Protein AF-A0A6A6GJK1-F1 (afdb_monomer)

Foldseek 3Di:
DEFEQADPVRPTDDDQLVLLVLQDPVSVVVCVPPDNYYYDYFPHRDDPLLVVLSSVCSPPVDNVSSLVSQDDCDPDPVSLFSSLLSLLSNLSVCVSSVRVVSVVVSLVVNVVSHPCNVVSPDHCWGWDDPPVDIDIDHPVLVVVQDPVCPVVSVVVVVVVVD

Structure (mmCIF, N/CA/C/O backbone):
data_AF-A0A6A6GJK1-F1
#
_entry.id   AF-A0A6A6GJK1-F1
#
loop_
_atom_site.group_PDB
_atom_site.id
_atom_site.type_symbol
_atom_site.label_atom_id
_atom_site.label_alt_id
_atom_site.label_comp_id
_atom_site.label_asym_id
_atom_site.label_entity_id
_atom_site.label_seq_id
_atom_site.pdbx_PDB_ins_code
_atom_site.Cartn_x
_atom_site.Cartn_y
_atom_site.Cartn_z
_atom_site.occupancy
_atom_site.B_iso_or_equiv
_atom_site.auth_seq_id
_atom_site.auth_comp_id
_atom_site.auth_asym_id
_atom_site.auth_atom_id
_atom_site.pdbx_PDB_model_num
ATOM 1 N N . MET A 1 1 ? -6.576 -7.351 18.823 1.00 64.69 1 MET A N 1
ATOM 2 C CA . MET A 1 1 ? -5.876 -7.469 17.524 1.00 64.69 1 MET A CA 1
ATOM 3 C C . MET A 1 1 ? -6.914 -7.505 16.419 1.00 64.69 1 MET A C 1
ATOM 5 O O . MET A 1 1 ? -8.034 -7.916 16.694 1.00 64.69 1 MET A O 1
ATOM 9 N N . VAL A 1 2 ? -6.569 -7.061 15.214 1.00 71.19 2 VAL A N 1
ATOM 10 C CA . VAL A 1 2 ? -7.463 -7.113 14.052 1.00 71.19 2 VAL A CA 1
ATOM 11 C C . VAL A 1 2 ? -6.889 -8.115 13.061 1.00 71.19 2 VAL A C 1
ATOM 13 O O . VAL A 1 2 ? -5.694 -8.082 12.766 1.00 71.19 2 VAL A O 1
ATOM 16 N N . LEU A 1 3 ? -7.723 -9.032 12.583 1.00 70.38 3 LEU A N 1
ATOM 17 C CA . LEU A 1 3 ? -7.354 -9.920 11.489 1.00 70.38 3 LEU A CA 1
ATOM 18 C C . LEU A 1 3 ? -7.644 -9.193 10.176 1.00 70.38 3 LEU A C 1
ATOM 20 O O . LEU A 1 3 ? -8.810 -8.941 9.874 1.00 70.38 3 LEU A O 1
ATOM 24 N N . LEU A 1 4 ? -6.607 -8.845 9.417 1.00 67.75 4 LEU A N 1
ATOM 25 C CA . LEU A 1 4 ? -6.774 -8.394 8.040 1.00 67.75 4 LEU A CA 1
ATOM 26 C C . LEU A 1 4 ? -6.934 -9.626 7.153 1.00 67.75 4 LEU A C 1
ATOM 28 O O . LEU A 1 4 ? -6.014 -10.440 7.038 1.00 67.75 4 LEU A O 1
ATOM 32 N N . LEU A 1 5 ? -8.101 -9.771 6.530 1.00 62.34 5 LEU A N 1
ATOM 33 C CA . LEU A 1 5 ? -8.280 -10.748 5.461 1.00 62.34 5 LEU A CA 1
ATOM 34 C C . LEU A 1 5 ? -7.888 -10.091 4.141 1.00 62.34 5 LEU A C 1
ATOM 36 O O . LEU A 1 5 ? -8.639 -9.293 3.585 1.00 62.34 5 LEU A O 1
ATOM 40 N N . CYS A 1 6 ? -6.693 -10.428 3.665 1.00 57.41 6 CYS A N 1
ATOM 41 C CA . CYS A 1 6 ? -6.202 -10.053 2.346 1.00 57.41 6 CYS A CA 1
ATOM 42 C C . CYS A 1 6 ? -6.540 -11.176 1.348 1.00 57.41 6 CYS A C 1
ATOM 44 O O . CYS A 1 6 ? -6.413 -12.362 1.673 1.00 57.41 6 CYS A O 1
ATOM 46 N N . GLY A 1 7 ? -7.022 -10.822 0.153 1.00 48.06 7 GLY A N 1
ATOM 47 C CA . GLY A 1 7 ? -7.411 -11.787 -0.887 1.00 48.06 7 GLY A CA 1
ATOM 48 C C . GLY A 1 7 ? -6.264 -12.688 -1.379 1.00 48.06 7 GLY A C 1
ATOM 49 O O . GLY A 1 7 ? -5.099 -12.409 -1.126 1.00 48.06 7 GLY A O 1
ATOM 50 N N . HIS A 1 8 ? -6.623 -13.795 -2.047 1.00 41.41 8 HIS A N 1
ATOM 51 C CA . HIS A 1 8 ? -5.791 -14.926 -2.504 1.00 41.41 8 HIS A CA 1
ATOM 52 C C . HIS A 1 8 ? -4.255 -14.680 -2.633 1.00 41.41 8 HIS A C 1
ATOM 54 O O . HIS A 1 8 ? -3.843 -13.808 -3.390 1.00 41.41 8 HIS A O 1
ATOM 60 N N . PRO A 1 9 ? -3.400 -15.507 -1.992 1.00 47.97 9 PRO A N 1
ATOM 61 C CA . PRO A 1 9 ? -3.741 -16.773 -1.358 1.00 47.97 9 PRO A CA 1
ATOM 62 C C . PRO A 1 9 ? -4.157 -16.581 0.099 1.00 47.97 9 PRO A C 1
ATOM 64 O O . PRO A 1 9 ? -3.548 -17.181 0.968 1.00 47.97 9 PRO A O 1
ATOM 67 N N . HIS A 1 10 ? -5.176 -15.753 0.377 1.00 54.03 10 HIS A N 1
ATOM 68 C CA . HIS A 1 10 ? -5.955 -15.739 1.619 1.00 54.03 10 HIS A CA 1
ATOM 69 C C . HIS A 1 10 ? -5.070 -15.821 2.862 1.00 54.03 10 HIS A C 1
ATOM 71 O O . HIS A 1 10 ? -5.365 -16.542 3.817 1.00 54.03 10 HIS A O 1
ATOM 77 N N . GLN A 1 11 ? -3.940 -15.112 2.831 1.00 63.12 11 GLN A N 1
ATOM 78 C CA . GLN A 1 11 ? -3.056 -15.056 3.975 1.00 63.12 11 GLN A CA 1
ATOM 79 C C . GLN A 1 11 ? -3.632 -14.002 4.894 1.00 63.12 11 GLN A C 1
ATOM 81 O O . GLN A 1 11 ? -3.456 -12.804 4.689 1.00 63.12 11 GLN A O 1
ATOM 86 N N . ALA A 1 12 ? -4.372 -14.480 5.886 1.00 68.75 12 ALA A N 1
ATOM 87 C CA . ALA A 1 12 ? -4.849 -13.641 6.957 1.00 68.75 12 ALA A CA 1
ATOM 88 C C . ALA A 1 12 ? -3.629 -13.076 7.701 1.00 68.75 12 ALA A C 1
ATOM 90 O O . ALA A 1 12 ? -2.796 -13.833 8.204 1.00 68.75 12 ALA A O 1
ATOM 91 N N . GLN A 1 13 ? -3.507 -11.753 7.733 1.00 74.88 13 GLN A N 1
ATOM 92 C CA . GLN A 1 13 ? -2.422 -11.066 8.422 1.00 74.88 13 GLN A CA 1
ATOM 93 C C . GLN A 1 13 ? -2.957 -10.500 9.730 1.00 74.88 13 GLN A C 1
ATOM 95 O O . GLN A 1 13 ? -3.939 -9.755 9.761 1.00 74.88 13 GLN A O 1
ATOM 100 N N . TRP A 1 14 ? -2.316 -10.859 10.836 1.00 76.62 14 TRP A N 1
ATOM 101 C CA . TRP A 1 14 ? -2.646 -10.283 12.130 1.00 76.62 14 TRP A CA 1
ATOM 102 C C . TRP A 1 14 ? -1.979 -8.923 12.267 1.00 76.62 14 TRP A C 1
ATOM 104 O O . TRP A 1 14 ? -0.756 -8.828 12.310 1.00 76.62 14 TRP A O 1
ATOM 114 N N . VAL A 1 15 ? -2.789 -7.875 12.400 1.00 80.19 15 VAL A N 1
ATOM 115 C CA . VAL A 1 15 ? -2.302 -6.517 12.635 1.00 80.19 15 VAL A CA 1
ATOM 116 C C . VAL A 1 15 ? -2.814 -6.030 13.980 1.00 80.19 15 VAL A C 1
ATOM 118 O O . VAL A 1 15 ? -3.970 -6.229 14.373 1.00 80.19 15 VAL A O 1
ATOM 121 N N . HIS A 1 16 ? -1.936 -5.398 14.752 1.00 83.50 16 HIS A N 1
ATOM 122 C CA . HIS A 1 16 ? -2.372 -4.788 15.993 1.00 83.50 16 HIS A CA 1
ATOM 123 C C . HIS A 1 16 ? -3.320 -3.621 15.704 1.00 83.50 16 HIS A C 1
ATOM 125 O O . HIS A 1 16 ? -3.038 -2.756 14.881 1.00 83.50 16 HIS A O 1
ATOM 131 N N . ARG A 1 17 ? -4.440 -3.572 16.435 1.00 83.94 17 ARG A N 1
ATOM 132 C CA . ARG A 1 17 ? -5.494 -2.559 16.259 1.00 83.94 17 ARG A CA 1
ATOM 133 C C . ARG A 1 17 ? -4.943 -1.133 16.306 1.00 83.94 17 ARG A C 1
ATOM 135 O O . ARG A 1 17 ? -5.389 -0.292 15.538 1.00 83.94 17 ARG A O 1
ATOM 142 N N . HIS A 1 18 ? -3.974 -0.874 17.186 1.00 86.31 18 HIS A N 1
ATOM 143 C CA . HIS A 1 18 ? -3.383 0.455 17.340 1.00 86.31 18 HIS A CA 1
ATOM 144 C C . HIS A 1 18 ? -2.652 0.935 16.083 1.00 86.31 18 HIS A C 1
ATOM 146 O O . HIS A 1 18 ? -2.608 2.136 15.866 1.00 86.31 18 HIS A O 1
ATOM 152 N N . VAL A 1 19 ? -2.125 0.034 15.246 1.00 86.31 19 VAL A N 1
ATOM 153 C CA . VAL A 1 19 ? -1.476 0.400 13.975 1.00 86.31 19 VAL A CA 1
ATOM 154 C C . VAL A 1 19 ? -2.509 1.003 13.022 1.00 86.31 19 VAL A C 1
ATOM 156 O O . VAL A 1 19 ? -2.305 2.086 12.492 1.00 86.31 19 VAL A O 1
ATOM 159 N N . LEU A 1 20 ?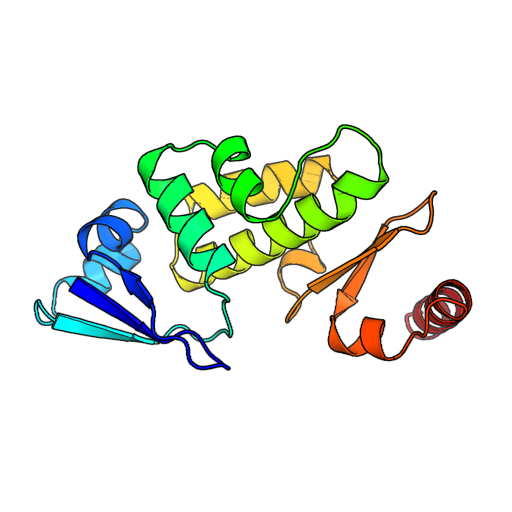 -3.660 0.340 12.874 1.00 85.19 20 LEU A N 1
ATOM 160 C CA . LEU A 1 20 ? -4.757 0.796 12.013 1.00 85.19 20 LEU A CA 1
ATOM 161 C C . LEU A 1 20 ? -5.360 2.118 12.508 1.00 85.19 20 LEU A C 1
ATOM 163 O O . LEU A 1 20 ? -5.602 3.022 11.716 1.00 85.19 20 LEU A O 1
ATOM 167 N N . VAL A 1 21 ? -5.553 2.244 13.824 1.00 87.88 21 VAL A N 1
ATOM 168 C CA . VAL A 1 21 ? -6.050 3.476 14.459 1.00 87.88 21 VAL A CA 1
ATOM 169 C C . VAL A 1 21 ? -5.068 4.634 14.270 1.00 87.88 21 VAL A C 1
ATOM 171 O O . VAL A 1 21 ? -5.488 5.730 13.922 1.00 87.88 21 VAL A O 1
ATOM 174 N N . LYS A 1 22 ? -3.762 4.394 14.455 1.00 88.12 22 LYS A N 1
ATOM 175 C CA . LYS A 1 22 ? -2.723 5.418 14.264 1.00 88.12 22 LYS A CA 1
ATOM 176 C C . LYS A 1 22 ? -2.683 5.927 12.820 1.00 88.12 22 LYS A C 1
ATOM 178 O O . LYS A 1 22 ? -2.392 7.095 12.602 1.00 88.12 22 LYS A O 1
ATOM 183 N N . ALA A 1 23 ? -2.963 5.056 11.855 1.00 86.25 23 ALA A N 1
ATOM 184 C CA . ALA A 1 23 ? -2.839 5.364 10.437 1.00 86.25 23 ALA A CA 1
ATOM 185 C C . ALA A 1 23 ? -4.032 6.122 9.837 1.00 86.25 23 ALA A C 1
ATOM 187 O O . ALA A 1 23 ? -3.862 6.844 8.857 1.00 86.25 23 ALA A O 1
ATOM 188 N N . SER A 1 24 ? -5.246 5.918 10.361 1.00 86.88 24 SER A N 1
ATOM 189 C CA . SER A 1 24 ? -6.457 6.499 9.777 1.00 86.88 24 SER A CA 1
ATOM 190 C C . SER A 1 24 ? -7.550 6.747 10.813 1.00 86.88 24 SER A C 1
ATOM 192 O O . SER A 1 24 ? -8.051 5.827 11.463 1.00 86.88 24 SER A O 1
ATOM 194 N N . ALA A 1 25 ? -8.023 7.994 10.869 1.00 87.12 25 ALA A N 1
ATOM 195 C CA . ALA A 1 25 ? -9.195 8.377 11.655 1.00 87.12 25 ALA A CA 1
ATOM 196 C C . ALA A 1 25 ? -10.493 7.712 11.153 1.00 87.12 25 ALA A C 1
ATOM 198 O O . ALA A 1 25 ? -11.477 7.605 11.891 1.00 87.12 25 ALA A O 1
ATOM 199 N N . ALA A 1 26 ? -10.547 7.286 9.887 1.00 85.62 26 ALA A N 1
ATOM 200 C CA . ALA A 1 26 ? -11.670 6.506 9.373 1.00 85.62 26 ALA A CA 1
ATOM 201 C C . ALA A 1 26 ? -11.635 5.074 9.920 1.00 85.62 26 ALA A C 1
ATOM 203 O O . ALA A 1 26 ? -12.659 4.575 10.392 1.00 85.62 26 ALA A O 1
ATOM 204 N N . LEU A 1 27 ? -10.453 4.448 9.954 1.00 85.44 27 LEU A N 1
ATOM 205 C CA . LEU A 1 27 ? -10.273 3.151 10.604 1.00 85.44 27 LEU A CA 1
ATOM 206 C C . LEU A 1 27 ? -10.528 3.219 12.106 1.00 85.44 27 LEU A C 1
ATOM 208 O O . LEU A 1 27 ? -11.160 2.312 12.635 1.00 85.44 27 LEU A O 1
ATOM 212 N N . GLU A 1 28 ? -10.107 4.282 12.793 1.00 88.94 28 GLU A N 1
ATOM 213 C CA . GLU A 1 28 ? -10.422 4.472 14.211 1.00 88.94 28 GLU A CA 1
ATOM 214 C C . GLU A 1 28 ? -11.930 4.420 14.465 1.00 88.94 28 GLU A C 1
ATOM 216 O O . GLU A 1 28 ? -12.386 3.629 15.292 1.00 88.94 28 GLU A O 1
ATOM 221 N N . ARG A 1 29 ? -12.709 5.188 13.693 1.00 88.50 29 ARG A N 1
ATOM 222 C CA . ARG A 1 29 ? -14.176 5.196 13.776 1.00 88.50 29 ARG A CA 1
ATOM 223 C C . ARG A 1 29 ? -14.781 3.835 13.443 1.00 88.50 29 ARG A C 1
ATOM 225 O O . ARG A 1 29 ? -15.642 3.367 14.177 1.00 88.50 29 ARG A O 1
ATOM 232 N N . ARG A 1 30 ? -14.317 3.176 12.375 1.00 84.94 30 ARG A N 1
ATOM 233 C CA . ARG A 1 30 ? -14.794 1.836 11.980 1.00 84.94 30 ARG A CA 1
ATOM 234 C C . ARG A 1 30 ? -14.507 0.792 13.055 1.00 84.94 30 ARG A C 1
ATOM 236 O O . ARG A 1 30 ? -15.335 -0.073 13.310 1.00 84.94 30 ARG A O 1
ATOM 243 N N . LEU A 1 31 ? -13.337 0.876 13.682 1.00 86.00 31 LEU A N 1
ATOM 244 C CA . LEU A 1 31 ? -12.905 -0.068 14.701 1.00 86.00 31 LEU A CA 1
ATOM 245 C C . LEU A 1 31 ? -13.550 0.218 16.057 1.00 86.00 31 LEU A C 1
ATOM 247 O O . LEU A 1 31 ? -13.683 -0.727 16.830 1.00 86.00 31 LEU A O 1
ATOM 251 N N . ALA A 1 32 ? -13.937 1.462 16.365 1.00 86.88 32 ALA A N 1
ATOM 252 C CA . ALA A 1 32 ? -14.464 1.888 17.668 1.00 86.88 32 ALA A CA 1
ATOM 253 C C . ALA A 1 32 ? -15.537 0.935 18.218 1.00 86.88 32 ALA A C 1
ATOM 255 O O . ALA A 1 32 ? -15.413 0.484 19.356 1.00 86.88 32 ALA A O 1
ATOM 256 N N . ASP A 1 33 ? -16.480 0.527 17.368 1.00 84.75 33 ASP A N 1
ATOM 257 C CA . ASP A 1 33 ? -17.599 -0.350 17.734 1.00 84.75 33 ASP A CA 1
ATOM 258 C C . ASP A 1 33 ? -17.303 -1.851 17.547 1.00 84.75 33 ASP A C 1
ATOM 260 O O . ASP A 1 33 ? -18.126 -2.712 17.862 1.00 84.75 33 ASP A O 1
ATOM 264 N N . MET A 1 34 ? -16.118 -2.202 17.040 1.00 84.88 34 MET A N 1
ATOM 265 C CA . MET A 1 34 ? -15.711 -3.588 16.815 1.00 84.88 34 MET A CA 1
ATOM 266 C C . MET A 1 34 ? -15.112 -4.207 18.080 1.00 84.88 34 MET A C 1
ATOM 268 O O . MET A 1 34 ? -14.326 -3.584 18.804 1.00 84.88 34 MET A O 1
ATOM 272 N N . ALA A 1 35 ? -15.414 -5.489 18.300 1.00 83.69 35 ALA A N 1
ATOM 273 C CA . ALA A 1 35 ? -14.847 -6.268 19.394 1.00 83.69 35 ALA A CA 1
ATOM 274 C C . ALA A 1 35 ? -13.296 -6.276 19.362 1.00 83.69 35 ALA A C 1
ATOM 276 O O . ALA A 1 35 ? -12.692 -6.149 18.286 1.00 83.69 35 ALA A O 1
ATOM 277 N N . PRO A 1 36 ? -12.624 -6.474 20.518 1.00 74.06 36 PRO A N 1
ATOM 278 C CA . PRO A 1 36 ? -11.158 -6.477 20.617 1.00 74.06 36 PRO A CA 1
ATOM 279 C C . PRO A 1 36 ? -10.451 -7.471 19.687 1.00 74.06 36 PRO A C 1
ATOM 281 O O . PRO A 1 36 ? -9.292 -7.246 19.324 1.00 74.06 36 PRO A O 1
ATOM 284 N N . PHE A 1 37 ? -11.148 -8.544 19.306 1.00 78.75 37 PHE A N 1
ATOM 285 C CA . PHE A 1 37 ? -10.762 -9.502 18.277 1.00 78.75 37 PHE A CA 1
ATOM 286 C C . PHE A 1 37 ? -11.822 -9.467 17.190 1.00 78.75 37 PHE A C 1
ATOM 288 O O . PHE A 1 37 ? -12.935 -9.954 17.375 1.00 78.75 37 PHE A O 1
ATOM 295 N N . SER A 1 38 ? -11.487 -8.821 16.086 1.00 78.94 38 SER A N 1
ATOM 296 C CA . SER A 1 38 ? -12.409 -8.618 14.982 1.00 78.94 38 SER A CA 1
ATOM 297 C C . SER A 1 38 ? -11.675 -8.712 13.656 1.00 78.94 38 SER A C 1
ATOM 299 O O . SER A 1 38 ? -10.457 -8.528 13.577 1.00 78.94 38 SER A O 1
ATOM 301 N N . THR A 1 39 ? -12.434 -9.051 12.625 1.00 79.38 39 THR A N 1
ATOM 302 C CA . THR A 1 39 ? -11.930 -9.204 11.268 1.00 79.38 39 THR A CA 1
ATOM 303 C C . THR A 1 39 ? -12.248 -7.948 10.480 1.00 79.38 39 THR A C 1
ATOM 305 O O . THR A 1 39 ? -13.385 -7.478 10.500 1.00 79.38 39 THR A O 1
ATOM 308 N N . LEU A 1 40 ? -11.245 -7.413 9.791 1.00 77.81 40 LEU A N 1
ATOM 309 C CA . LEU A 1 40 ? -11.412 -6.350 8.815 1.00 77.81 40 LEU A CA 1
ATOM 310 C C . LEU A 1 40 ? -11.118 -6.938 7.435 1.00 77.81 40 LEU A C 1
ATOM 312 O O . LEU A 1 40 ? -9.994 -7.344 7.141 1.00 77.81 40 LEU A O 1
ATOM 316 N N . GLU A 1 41 ? -12.152 -7.008 6.606 1.00 74.44 41 GLU A N 1
ATOM 317 C CA . GLU A 1 41 ? -12.030 -7.435 5.215 1.00 74.44 41 GLU A CA 1
ATOM 318 C C . GLU A 1 41 ? -11.642 -6.235 4.353 1.00 74.44 41 GLU A C 1
ATOM 320 O O . GLU A 1 41 ? -12.333 -5.210 4.348 1.00 74.44 41 GLU A O 1
ATOM 325 N N . LEU A 1 42 ? -10.521 -6.360 3.642 1.00 71.81 42 LEU A N 1
ATOM 326 C CA . LEU A 1 42 ? -10.105 -5.400 2.624 1.00 71.81 42 LEU A CA 1
ATOM 327 C C . LEU A 1 42 ? -10.494 -5.944 1.249 1.00 71.81 42 LEU A C 1
ATOM 329 O O . LEU A 1 42 ? -10.530 -7.157 1.038 1.00 71.81 42 LEU A O 1
ATOM 333 N N . ARG A 1 43 ? -10.825 -5.053 0.310 1.00 59.28 43 ARG A N 1
ATOM 334 C CA . ARG A 1 43 ? -11.425 -5.452 -0.974 1.00 59.28 43 ARG A CA 1
ATOM 335 C C . ARG A 1 43 ? -10.406 -6.036 -1.956 1.00 59.28 43 ARG A C 1
ATOM 337 O O . ARG A 1 43 ? -10.812 -6.563 -2.989 1.00 59.28 43 ARG A O 1
ATOM 344 N N . CYS A 1 44 ? -9.112 -5.976 -1.641 1.00 58.12 44 CYS A N 1
ATOM 345 C CA . CYS A 1 44 ? -8.038 -6.341 -2.562 1.00 58.12 44 CYS A CA 1
ATOM 346 C C . CYS A 1 44 ? -7.199 -7.540 -2.094 1.00 58.12 44 CYS A C 1
ATOM 348 O O . CYS A 1 44 ? -7.055 -7.830 -0.901 1.00 58.12 44 CYS A O 1
ATOM 350 N N . ALA A 1 45 ? -6.583 -8.214 -3.067 1.00 62.91 45 ALA A N 1
ATOM 351 C CA . ALA A 1 45 ? -5.532 -9.197 -2.838 1.00 62.91 45 ALA A CA 1
ATOM 352 C C . ALA A 1 45 ? -4.208 -8.477 -2.544 1.00 62.91 45 ALA A C 1
ATOM 354 O O . ALA A 1 45 ? -3.441 -8.178 -3.452 1.00 62.91 45 ALA A O 1
ATOM 355 N N . TYR A 1 46 ? -3.970 -8.161 -1.273 1.00 68.56 46 TYR A N 1
ATOM 356 C CA . TYR A 1 46 ? -2.672 -7.675 -0.808 1.00 68.56 46 TYR A CA 1
ATOM 357 C C . TYR A 1 46 ? -1.793 -8.847 -0.392 1.00 68.56 46 TYR A C 1
ATOM 359 O O . TYR A 1 46 ? -2.257 -9.786 0.261 1.00 68.56 46 TYR A O 1
ATOM 367 N N . THR A 1 47 ? -0.513 -8.799 -0.735 1.00 67.12 47 THR A N 1
ATOM 368 C CA . THR A 1 47 ? 0.454 -9.761 -0.219 1.00 67.12 47 THR A CA 1
ATOM 369 C C . THR A 1 47 ? 0.924 -9.343 1.180 1.00 67.12 47 THR A C 1
ATOM 371 O O . THR A 1 47 ? 0.640 -8.255 1.687 1.00 67.12 47 THR A O 1
ATOM 374 N N . ARG A 1 48 ? 1.683 -10.226 1.840 1.00 70.81 48 ARG A N 1
ATOM 375 C CA . ARG A 1 48 ? 2.331 -9.912 3.124 1.00 70.81 48 ARG A CA 1
ATOM 376 C C . ARG A 1 48 ? 3.267 -8.697 3.041 1.00 70.81 48 ARG A C 1
ATOM 378 O O . ARG A 1 48 ? 3.525 -8.079 4.068 1.00 70.81 48 ARG A O 1
ATOM 385 N N . PHE A 1 49 ? 3.784 -8.386 1.849 1.00 76.19 49 PHE A N 1
ATOM 386 C CA . PHE A 1 49 ? 4.737 -7.299 1.647 1.00 76.19 49 PHE A CA 1
ATOM 387 C C . PHE A 1 49 ? 4.054 -5.934 1.748 1.00 76.19 49 PHE A C 1
ATOM 389 O O . PHE A 1 49 ? 4.555 -5.088 2.477 1.00 76.19 49 PHE A O 1
ATOM 396 N N . GLU A 1 50 ? 2.874 -5.739 1.149 1.00 81.69 50 GLU A N 1
ATOM 397 C CA . GLU A 1 50 ? 2.120 -4.483 1.275 1.00 81.69 50 GLU A CA 1
ATOM 398 C C . GLU A 1 50 ? 1.703 -4.215 2.722 1.00 81.69 50 GLU A C 1
ATOM 400 O O . GLU A 1 50 ? 1.837 -3.095 3.211 1.00 81.69 50 GLU A O 1
ATOM 405 N N . VAL A 1 51 ? 1.241 -5.252 3.431 1.00 81.75 51 VAL A N 1
ATOM 406 C CA . VAL A 1 51 ? 0.862 -5.128 4.847 1.00 81.75 51 VAL A CA 1
ATOM 407 C C . VAL A 1 51 ? 2.081 -4.786 5.705 1.00 81.75 51 VAL A C 1
ATOM 409 O O . VAL A 1 51 ? 1.999 -3.903 6.556 1.00 81.75 51 VAL A O 1
ATOM 412 N N . GLY A 1 52 ? 3.215 -5.457 5.479 1.00 83.44 52 GLY A N 1
ATOM 413 C CA . GLY A 1 52 ? 4.468 -5.177 6.181 1.00 83.44 52 GLY A CA 1
ATOM 414 C C . GLY A 1 52 ? 4.979 -3.761 5.924 1.00 83.44 52 GLY A C 1
ATOM 415 O O . GLY A 1 52 ? 5.300 -3.052 6.873 1.00 83.44 52 GLY A O 1
ATOM 416 N N . ALA A 1 53 ? 4.975 -3.325 4.666 1.00 86.31 53 ALA A N 1
ATOM 417 C CA . ALA A 1 53 ? 5.386 -1.986 4.268 1.00 86.31 53 ALA A CA 1
ATOM 418 C C . ALA A 1 53 ? 4.486 -0.905 4.885 1.00 86.31 53 ALA A C 1
ATOM 420 O O . ALA A 1 53 ? 4.974 0.074 5.438 1.00 86.31 53 ALA A O 1
ATOM 421 N N . PHE A 1 54 ? 3.169 -1.107 4.894 1.00 88.38 54 PHE A N 1
ATOM 422 C CA . PHE A 1 54 ? 2.266 -0.190 5.583 1.00 88.38 54 PHE A CA 1
ATOM 423 C C . PHE A 1 54 ? 2.535 -0.115 7.093 1.00 88.38 54 PHE A C 1
ATOM 425 O O . PHE A 1 54 ? 2.521 0.970 7.669 1.00 88.38 54 PHE A O 1
ATOM 432 N N . ILE A 1 55 ? 2.776 -1.253 7.752 1.00 88.12 55 ILE A N 1
ATOM 433 C CA . ILE A 1 55 ? 3.120 -1.269 9.181 1.00 88.12 55 ILE A CA 1
ATOM 434 C C . ILE A 1 55 ? 4.414 -0.485 9.422 1.00 88.12 55 ILE A C 1
ATOM 436 O O . ILE A 1 55 ? 4.460 0.312 10.359 1.00 88.12 55 ILE A O 1
ATOM 440 N N . GLU A 1 56 ? 5.424 -0.692 8.574 1.00 89.94 56 GLU A N 1
ATOM 441 C CA . GLU A 1 56 ? 6.693 0.036 8.622 1.00 89.94 56 GLU A CA 1
ATOM 442 C C . GLU A 1 56 ? 6.454 1.543 8.524 1.00 89.94 56 GLU A C 1
ATOM 444 O O . GLU A 1 56 ? 6.825 2.275 9.439 1.00 89.94 56 GLU A O 1
ATOM 449 N N . TRP A 1 57 ? 5.702 1.988 7.513 1.00 91.44 57 TRP A N 1
ATOM 450 C CA . TRP A 1 57 ? 5.316 3.389 7.352 1.00 91.44 57 TRP A CA 1
ATOM 451 C C . TRP A 1 57 ? 4.669 3.966 8.614 1.00 91.44 57 TRP A C 1
ATOM 453 O O . TRP A 1 57 ? 5.032 5.044 9.076 1.00 91.44 57 TRP A O 1
ATOM 463 N N . VAL A 1 58 ? 3.716 3.248 9.211 1.00 89.69 58 VAL A N 1
ATOM 464 C CA . VAL A 1 58 ? 3.005 3.723 10.406 1.00 89.69 58 VAL A CA 1
ATOM 465 C C . VAL A 1 58 ? 3.944 3.889 11.602 1.00 89.69 58 VAL A C 1
ATOM 467 O O . VAL A 1 58 ? 3.685 4.726 12.476 1.00 89.69 58 VAL A O 1
ATOM 470 N N . TYR A 1 59 ? 5.019 3.106 11.690 1.00 88.56 59 TYR A N 1
ATOM 471 C CA . TYR A 1 59 ? 5.994 3.232 12.768 1.00 88.56 59 TYR A CA 1
ATOM 472 C C . TYR A 1 59 ? 7.073 4.268 12.482 1.00 88.56 59 TYR A C 1
ATOM 474 O O . TYR A 1 59 ? 7.316 5.099 13.360 1.00 88.56 59 TYR A O 1
ATOM 482 N N . SER A 1 60 ? 7.685 4.236 11.301 1.00 90.06 60 SER A N 1
ATOM 483 C CA . SER A 1 60 ? 8.834 5.076 10.977 1.00 90.06 60 SER A CA 1
ATOM 484 C C . SER A 1 60 ? 8.476 6.417 10.345 1.00 90.06 60 SER A C 1
ATOM 486 O O . SER A 1 60 ? 9.211 7.388 10.517 1.00 90.06 60 SER A O 1
ATOM 488 N N . GLY A 1 61 ? 7.362 6.493 9.612 1.00 88.50 61 GLY A N 1
ATOM 489 C CA . GLY A 1 61 ? 7.0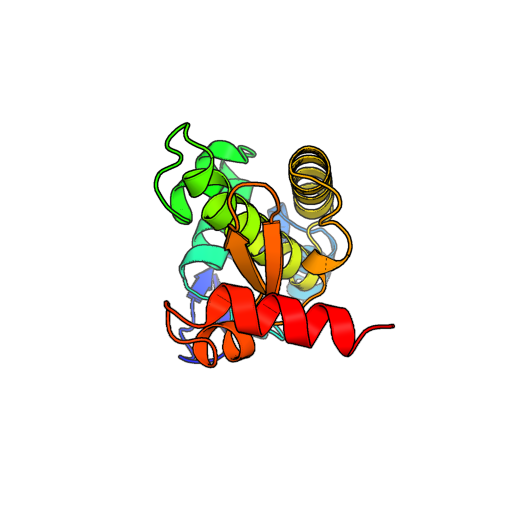36 7.625 8.740 1.00 88.50 61 GLY A CA 1
ATOM 490 C C . GLY A 1 61 ? 8.023 7.799 7.579 1.00 88.50 61 GLY A C 1
ATOM 491 O O . GLY A 1 61 ? 8.050 8.856 6.951 1.00 88.50 61 GLY A O 1
ATOM 492 N N . SER A 1 62 ? 8.865 6.794 7.309 1.00 88.38 62 SER A N 1
ATOM 493 C CA . SER A 1 62 ? 9.899 6.841 6.279 1.00 88.38 62 SER A CA 1
ATOM 494 C C . SER A 1 62 ? 9.472 6.032 5.063 1.00 88.38 62 SER A C 1
ATOM 496 O O . SER A 1 62 ? 9.274 4.814 5.136 1.00 88.38 62 SER A O 1
ATOM 498 N N . ILE A 1 63 ? 9.348 6.707 3.917 1.00 84.75 63 ILE A N 1
ATOM 499 C CA . ILE A 1 63 ? 8.996 6.035 2.666 1.00 84.75 63 ILE A CA 1
ATOM 500 C C . ILE A 1 63 ? 10.148 5.152 2.183 1.00 84.75 63 ILE A C 1
ATOM 502 O O . ILE A 1 63 ? 9.899 4.081 1.652 1.00 84.75 63 ILE A O 1
ATOM 506 N N . ASP A 1 64 ? 11.402 5.532 2.424 1.00 82.56 64 ASP A N 1
ATOM 507 C CA . ASP A 1 64 ? 12.550 4.734 1.988 1.00 82.56 64 ASP A CA 1
ATOM 508 C C . ASP A 1 64 ? 12.665 3.420 2.774 1.00 82.56 64 ASP A C 1
ATOM 510 O O . ASP A 1 64 ? 12.883 2.363 2.180 1.00 82.56 64 ASP A O 1
ATOM 514 N N . GLU A 1 65 ? 12.416 3.448 4.088 1.00 84.50 65 GLU A N 1
ATOM 515 C CA . GLU A 1 65 ? 12.353 2.226 4.906 1.00 84.50 65 GLU A CA 1
ATOM 516 C C . GLU A 1 65 ? 11.165 1.351 4.495 1.00 84.50 65 GLU A C 1
ATOM 518 O O . GLU A 1 65 ? 11.309 0.141 4.319 1.00 84.50 65 GLU A O 1
ATOM 523 N N . THR A 1 66 ? 10.016 1.975 4.233 1.00 84.75 66 THR A N 1
ATOM 524 C CA . THR A 1 66 ? 8.820 1.305 3.707 1.00 84.75 66 THR A CA 1
ATOM 525 C C . THR A 1 66 ? 9.104 0.606 2.373 1.00 84.75 66 THR A C 1
ATOM 527 O O . THR A 1 66 ? 8.710 -0.544 2.173 1.00 84.75 66 THR A O 1
ATOM 530 N N . MET A 1 67 ? 9.818 1.272 1.463 1.00 81.81 67 MET A N 1
ATOM 531 C CA . MET A 1 67 ? 10.129 0.747 0.133 1.00 81.81 67 MET A CA 1
ATOM 532 C C . MET A 1 67 ? 11.157 -0.386 0.154 1.00 81.81 67 MET A C 1
ATOM 534 O O . MET A 1 67 ? 11.121 -1.235 -0.735 1.00 81.81 67 MET A O 1
ATOM 538 N N . SER A 1 68 ? 12.002 -0.476 1.187 1.00 81.19 68 SER A N 1
ATOM 539 C CA . SER A 1 68 ? 12.942 -1.596 1.356 1.00 81.19 68 SER A CA 1
ATOM 540 C C . SER A 1 68 ? 12.250 -2.968 1.451 1.00 81.19 68 SER A C 1
ATOM 542 O O . SER A 1 68 ? 12.848 -3.994 1.123 1.00 81.19 68 SER A O 1
ATOM 544 N N . MET A 1 69 ? 10.963 -2.994 1.825 1.00 76.19 69 MET A N 1
ATOM 545 C CA . MET A 1 69 ? 10.133 -4.205 1.867 1.00 76.19 69 MET A CA 1
ATOM 546 C C . MET A 1 69 ? 9.791 -4.766 0.479 1.00 76.19 69 MET A C 1
ATOM 548 O O . MET A 1 69 ? 9.409 -5.934 0.378 1.00 76.19 69 MET A O 1
ATOM 552 N N . PHE A 1 70 ? 9.901 -3.954 -0.578 1.00 70.31 70 PHE A N 1
ATOM 553 C CA . PHE A 1 70 ? 9.552 -4.336 -1.949 1.00 70.31 70 PHE A CA 1
ATOM 554 C C . PHE A 1 70 ? 10.750 -4.807 -2.788 1.00 70.31 70 PHE A C 1
ATOM 556 O O . PHE A 1 70 ? 10.532 -5.360 -3.862 1.00 70.31 70 PHE A O 1
ATOM 563 N N . GLY A 1 71 ? 11.988 -4.657 -2.304 1.00 63.72 71 GLY A N 1
ATOM 564 C CA . GLY A 1 71 ? 13.205 -5.078 -3.009 1.00 63.72 71 GLY A CA 1
ATOM 565 C C . GLY A 1 71 ? 14.377 -4.106 -2.812 1.00 63.72 71 GLY A C 1
ATOM 566 O O . GLY A 1 71 ? 14.190 -3.027 -2.247 1.00 63.72 71 GLY A O 1
ATOM 567 N N . PRO A 1 72 ? 15.602 -4.476 -3.232 1.00 53.50 72 PRO A N 1
ATOM 568 C CA . PRO A 1 72 ? 16.772 -3.611 -3.115 1.00 53.50 72 PRO A CA 1
ATOM 569 C C . PRO A 1 72 ? 16.616 -2.345 -3.972 1.00 53.50 72 PRO A C 1
ATOM 571 O O . PRO A 1 72 ? 16.459 -2.405 -5.188 1.00 53.50 72 PRO A O 1
ATOM 574 N N . THR A 1 73 ? 16.711 -1.183 -3.329 1.00 52.31 73 THR A N 1
ATOM 575 C CA . THR A 1 73 ? 16.801 0.128 -3.979 1.00 52.31 73 THR A CA 1
ATOM 576 C C . THR A 1 73 ? 18.225 0.346 -4.499 1.00 52.31 73 THR A C 1
ATOM 578 O O . THR A 1 73 ? 18.990 1.094 -3.897 1.00 52.31 73 THR A O 1
ATOM 581 N N . GLU A 1 74 ? 18.644 -0.356 -5.554 1.00 46.16 74 GLU A N 1
ATOM 582 C CA . GLU A 1 74 ? 19.918 -0.037 -6.216 1.00 46.16 74 GLU A CA 1
ATOM 583 C C . GLU A 1 74 ? 19.721 1.058 -7.279 1.00 46.16 74 GLU A C 1
ATOM 585 O O . GLU A 1 74 ? 18.805 0.995 -8.099 1.00 46.16 74 GLU A O 1
ATOM 590 N N . ASP A 1 75 ? 20.612 2.055 -7.250 1.00 44.19 75 ASP A N 1
ATOM 591 C CA . ASP A 1 75 ? 20.600 3.355 -7.951 1.00 44.19 75 ASP A CA 1
ATOM 592 C C . ASP A 1 75 ? 20.654 3.325 -9.498 1.00 44.19 75 ASP A C 1
ATOM 594 O O . ASP A 1 75 ? 21.048 4.302 -10.133 1.00 44.19 75 ASP A O 1
ATOM 598 N N . ASN A 1 76 ? 20.259 2.239 -10.158 1.00 36.12 76 ASN A N 1
ATOM 599 C CA . ASN A 1 76 ? 20.225 2.175 -11.618 1.00 36.12 76 ASN A CA 1
ATOM 600 C C . ASN A 1 76 ? 18.798 1.992 -12.112 1.00 36.12 76 ASN A C 1
ATOM 602 O O . ASN A 1 76 ? 18.127 1.081 -11.669 1.00 36.12 76 ASN A O 1
ATOM 606 N N . ILE A 1 77 ? 18.397 2.835 -13.064 1.00 40.75 77 ILE A N 1
ATOM 607 C CA . ILE A 1 77 ? 17.187 2.898 -13.918 1.00 40.75 77 ILE A CA 1
ATOM 608 C C . ILE A 1 77 ? 16.257 1.653 -13.918 1.00 40.75 77 ILE A C 1
ATOM 610 O O . ILE A 1 77 ? 15.044 1.815 -13.818 1.00 40.75 77 ILE A O 1
ATOM 614 N N . VAL A 1 78 ? 16.788 0.427 -13.916 1.00 41.50 78 VAL A N 1
ATOM 615 C CA . VAL A 1 78 ? 16.037 -0.841 -13.775 1.00 41.50 78 VAL A CA 1
ATOM 616 C C . VAL A 1 78 ? 15.370 -1.012 -12.386 1.00 41.50 78 VAL A C 1
ATOM 618 O O . VAL A 1 78 ? 14.250 -1.516 -12.300 1.00 41.50 78 VAL A O 1
ATOM 621 N N . GLY A 1 79 ? 15.984 -0.514 -11.307 1.00 49.31 79 GLY A N 1
ATOM 622 C CA . GLY A 1 79 ? 15.455 -0.442 -9.936 1.00 49.31 79 GLY A CA 1
ATOM 623 C C . GLY A 1 79 ? 14.315 0.567 -9.738 1.00 49.31 79 GLY A C 1
ATOM 624 O O . GLY A 1 79 ? 13.657 0.566 -8.698 1.00 49.31 79 GLY A O 1
ATOM 625 N N . ASN A 1 80 ? 14.009 1.394 -10.746 1.00 62.00 80 ASN A N 1
ATOM 626 C CA . ASN A 1 80 ? 12.870 2.311 -10.692 1.00 62.00 80 ASN A CA 1
ATOM 627 C C . ASN A 1 80 ? 11.535 1.571 -10.914 1.00 62.00 80 ASN A C 1
ATOM 629 O O . ASN A 1 80 ? 10.511 1.955 -10.361 1.00 62.00 80 ASN A O 1
ATOM 633 N N . THR A 1 81 ? 11.528 0.455 -11.654 1.00 68.00 81 THR A N 1
ATOM 634 C CA . THR A 1 81 ? 10.284 -0.280 -11.951 1.00 68.00 81 THR A CA 1
ATOM 635 C C . THR A 1 81 ? 9.680 -0.976 -10.737 1.00 68.00 81 THR A C 1
ATOM 637 O O . THR A 1 81 ? 8.477 -0.858 -10.508 1.00 68.00 81 THR A O 1
ATOM 640 N N . GLU A 1 82 ? 10.496 -1.659 -9.932 1.00 70.81 82 GLU A N 1
ATOM 641 C CA . GLU A 1 82 ? 10.055 -2.310 -8.694 1.00 70.81 82 GLU A CA 1
ATOM 642 C C . GLU A 1 82 ? 9.634 -1.275 -7.649 1.00 70.81 82 GLU A C 1
ATOM 644 O O . GLU A 1 82 ? 8.597 -1.442 -7.004 1.00 70.81 82 GLU A O 1
ATOM 649 N N . ARG A 1 83 ? 10.371 -0.157 -7.551 1.00 75.81 83 ARG A N 1
ATOM 650 C CA . ARG A 1 83 ? 10.013 0.968 -6.679 1.00 75.81 83 ARG A CA 1
ATOM 651 C C . ARG A 1 83 ? 8.671 1.579 -7.086 1.00 75.81 83 ARG A C 1
ATOM 653 O O . ARG A 1 83 ? 7.802 1.744 -6.236 1.00 75.81 83 ARG A O 1
ATOM 660 N N . VAL A 1 84 ? 8.461 1.858 -8.372 1.00 77.31 84 VAL A N 1
ATOM 661 C CA . VAL A 1 84 ? 7.180 2.369 -8.884 1.00 77.31 84 VAL A CA 1
ATOM 662 C C . VAL A 1 84 ? 6.056 1.365 -8.637 1.00 77.31 84 VAL A C 1
ATOM 664 O O . VAL A 1 84 ? 5.012 1.763 -8.129 1.00 77.31 84 VAL A O 1
ATOM 667 N N . CYS A 1 85 ? 6.260 0.072 -8.917 1.00 77.44 85 CYS A N 1
ATOM 668 C CA . CYS A 1 85 ? 5.258 -0.954 -8.611 1.00 77.44 85 CYS A CA 1
ATOM 669 C C . CYS A 1 85 ? 4.901 -0.927 -7.121 1.00 77.44 85 CYS A C 1
ATOM 671 O O . CYS A 1 85 ? 3.729 -0.797 -6.776 1.00 77.44 85 CYS A O 1
ATOM 673 N N . GLY A 1 86 ? 5.895 -0.988 -6.231 1.00 80.00 86 GLY A N 1
ATOM 674 C CA . GLY A 1 86 ? 5.670 -0.966 -4.786 1.00 80.00 86 GLY A CA 1
ATOM 675 C C . GLY A 1 86 ? 4.933 0.293 -4.320 1.00 80.00 86 GLY A C 1
ATOM 676 O O . GLY A 1 86 ? 3.993 0.185 -3.536 1.00 80.00 86 GLY A O 1
ATOM 677 N N . LEU A 1 87 ? 5.257 1.466 -4.874 1.00 84.00 87 LEU A N 1
ATOM 678 C CA . LEU A 1 87 ? 4.516 2.707 -4.624 1.00 84.00 87 LEU A CA 1
ATOM 679 C C . LEU A 1 87 ? 3.052 2.598 -5.072 1.00 84.00 87 LEU A C 1
ATOM 681 O O . LEU A 1 87 ? 2.157 2.998 -4.337 1.00 84.00 87 LEU A O 1
ATOM 685 N N . MET A 1 88 ? 2.765 2.007 -6.230 1.00 82.75 88 MET A N 1
ATOM 686 C CA . MET A 1 88 ? 1.382 1.800 -6.676 1.00 82.75 88 MET A CA 1
ATOM 687 C C . MET A 1 88 ? 0.613 0.816 -5.782 1.00 82.75 88 MET A C 1
ATOM 689 O O . MET A 1 88 ? -0.542 1.068 -5.431 1.00 82.75 88 MET A O 1
ATOM 693 N N . HIS A 1 89 ? 1.254 -0.280 -5.368 1.00 82.00 89 HIS A N 1
ATOM 694 C CA . HIS A 1 89 ? 0.684 -1.229 -4.409 1.00 82.00 89 HIS A CA 1
ATOM 695 C C . HIS A 1 89 ? 0.389 -0.548 -3.060 1.00 82.00 89 HIS A C 1
ATOM 697 O O . HIS A 1 89 ? -0.694 -0.737 -2.496 1.00 82.00 89 HIS A O 1
ATOM 703 N N . LEU A 1 90 ? 1.303 0.300 -2.574 1.00 86.38 90 LEU A N 1
ATOM 704 C CA . LEU A 1 90 ? 1.120 1.103 -1.362 1.00 86.38 90 LEU A CA 1
ATOM 705 C C . LEU A 1 90 ? -0.003 2.127 -1.498 1.00 86.38 90 LEU A C 1
ATOM 707 O O . LEU A 1 90 ? -0.801 2.246 -0.574 1.00 86.38 90 LEU A O 1
ATOM 711 N N . HIS A 1 91 ? -0.101 2.838 -2.626 1.00 86.88 91 HIS A N 1
ATOM 712 C CA . HIS A 1 91 ? -1.182 3.799 -2.885 1.00 86.88 91 HIS A CA 1
ATOM 713 C C . HIS A 1 91 ? -2.546 3.130 -2.747 1.00 86.88 91 HIS A C 1
ATOM 715 O O . HIS A 1 91 ? -3.435 3.615 -2.041 1.00 86.88 91 HIS A O 1
ATOM 721 N N . ARG A 1 92 ? -2.684 1.957 -3.370 1.00 82.69 92 ARG A N 1
ATOM 722 C CA . ARG A 1 92 ? -3.909 1.172 -3.312 1.00 82.69 92 ARG A CA 1
ATOM 723 C C . ARG A 1 92 ? -4.199 0.679 -1.903 1.00 82.69 92 ARG A C 1
ATOM 725 O O . ARG A 1 92 ? -5.342 0.764 -1.462 1.00 82.69 92 ARG A O 1
ATOM 732 N N . PHE A 1 93 ? -3.199 0.145 -1.202 1.00 84.50 93 PHE A N 1
ATOM 733 C CA . PHE A 1 93 ? -3.373 -0.282 0.185 1.00 84.50 93 PHE A CA 1
ATOM 734 C C . PHE A 1 93 ? -3.834 0.889 1.053 1.00 84.50 93 PHE A C 1
ATOM 736 O O . PHE A 1 93 ? -4.858 0.788 1.723 1.00 84.50 93 PHE A O 1
ATOM 743 N N . ALA A 1 94 ? -3.126 2.017 0.974 1.00 87.62 94 ALA A N 1
ATOM 744 C CA . ALA A 1 94 ? -3.425 3.244 1.698 1.00 87.62 94 ALA A CA 1
ATOM 745 C C . ALA A 1 94 ? -4.835 3.766 1.400 1.00 87.62 94 ALA A C 1
ATOM 747 O O . ALA A 1 94 ? -5.509 4.232 2.314 1.00 87.62 94 ALA A O 1
ATOM 748 N N . SER A 1 95 ? -5.304 3.642 0.158 1.00 86.88 95 SER A N 1
ATOM 749 C CA . SER A 1 95 ? -6.667 4.004 -0.243 1.00 86.88 95 SER A CA 1
ATOM 750 C C . SER A 1 95 ? -7.727 3.113 0.412 1.00 86.88 95 SER A C 1
ATOM 752 O O . SER A 1 95 ? -8.6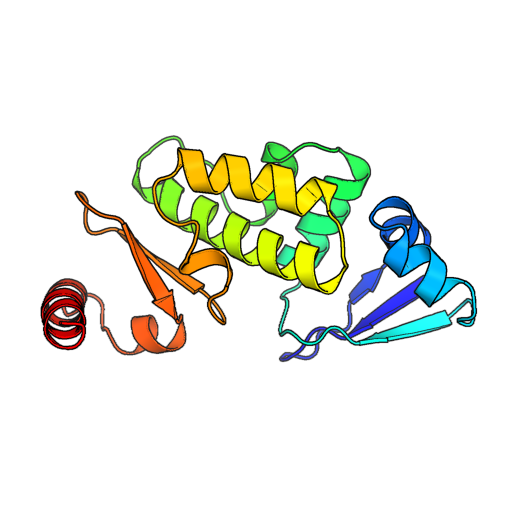95 3.630 0.966 1.00 86.88 95 SER A O 1
ATOM 754 N N . ASP A 1 96 ? -7.531 1.791 0.425 1.00 83.06 96 ASP A N 1
ATOM 755 C CA . ASP A 1 96 ? -8.454 0.834 1.062 1.00 83.06 96 ASP A CA 1
ATOM 756 C C . ASP A 1 96 ? -8.555 1.023 2.581 1.00 83.06 96 ASP A C 1
ATOM 758 O O . ASP A 1 96 ? -9.618 0.815 3.177 1.00 83.06 96 ASP A O 1
ATOM 762 N N . VAL A 1 97 ? -7.437 1.398 3.209 1.00 83.81 97 VAL A N 1
ATOM 763 C CA . VAL A 1 97 ? -7.373 1.697 4.644 1.00 83.81 97 VAL A CA 1
ATOM 764 C C . VAL A 1 97 ? -7.586 3.178 4.960 1.00 83.81 97 VAL A C 1
ATOM 766 O O . VAL A 1 97 ? -7.470 3.575 6.117 1.00 83.81 97 VAL A O 1
ATOM 769 N N . GLU A 1 98 ? -7.912 3.995 3.957 1.00 87.88 98 GLU A N 1
ATOM 770 C CA . GLU A 1 98 ? -8.211 5.424 4.094 1.00 87.88 98 GLU A CA 1
ATOM 771 C C . GLU A 1 98 ? -7.101 6.202 4.846 1.00 87.88 98 GLU A C 1
ATOM 773 O O . GLU A 1 98 ? -7.374 7.012 5.735 1.00 87.88 98 GLU A O 1
ATOM 778 N N . CYS A 1 99 ? -5.831 5.924 4.535 1.00 90.75 99 CYS A N 1
ATOM 779 C CA . CYS A 1 99 ? -4.650 6.580 5.104 1.00 90.75 99 CYS A CA 1
ATOM 780 C C . CYS A 1 99 ? -4.194 7.747 4.211 1.00 90.75 99 CYS A C 1
ATOM 782 O O . CYS A 1 99 ? -3.308 7.605 3.369 1.00 90.75 99 CYS A O 1
ATOM 784 N N . GLU A 1 100 ? -4.811 8.919 4.389 1.00 90.81 100 GLU A N 1
ATOM 785 C CA . GLU A 1 100 ? -4.581 10.095 3.530 1.00 90.81 100 GLU A CA 1
ATOM 786 C C . GLU A 1 100 ? -3.127 10.581 3.493 1.00 90.81 100 GLU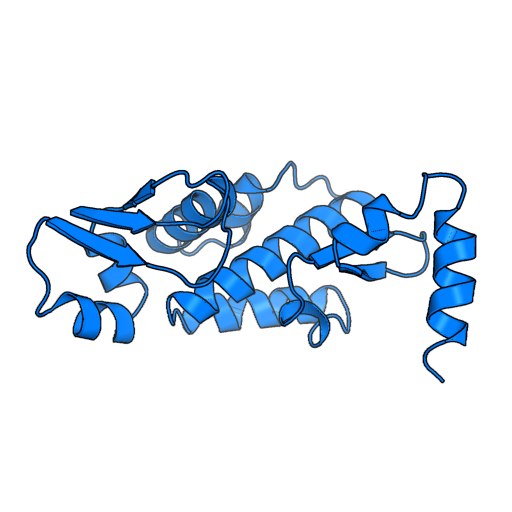 A C 1
ATOM 788 O O . GLU A 1 100 ? -2.675 11.095 2.471 1.00 90.81 100 GLU A O 1
ATOM 793 N N . GLU A 1 101 ? -2.402 10.463 4.604 1.00 91.12 101 GLU A N 1
ATOM 794 C CA . GLU A 1 101 ? -1.010 10.907 4.686 1.00 91.12 101 GLU A CA 1
ATOM 795 C C . GLU A 1 101 ? -0.111 10.068 3.774 1.00 91.12 101 GLU A C 1
ATOM 797 O O . GLU A 1 101 ? 0.633 10.621 2.964 1.00 91.12 101 GLU A O 1
ATOM 802 N N . LEU A 1 102 ? -0.252 8.741 3.836 1.00 90.25 102 LEU A N 1
ATOM 803 C CA . LEU A 1 102 ? 0.500 7.831 2.979 1.00 90.25 102 LEU A CA 1
ATOM 804 C C . LEU A 1 102 ? 0.126 8.015 1.504 1.00 90.25 102 LEU A C 1
ATOM 806 O O . LEU A 1 102 ? 1.014 8.038 0.658 1.00 90.25 102 LEU A O 1
ATOM 810 N N . ILE A 1 103 ? -1.163 8.212 1.195 1.00 90.31 103 ILE A N 1
ATOM 811 C CA . ILE A 1 103 ? -1.620 8.495 -0.177 1.00 90.31 103 ILE A CA 1
ATOM 812 C C . ILE A 1 103 ? -0.883 9.713 -0.744 1.00 90.31 103 ILE A C 1
ATOM 814 O O . ILE A 1 103 ? -0.296 9.620 -1.818 1.00 90.31 103 ILE A O 1
ATOM 818 N N . LYS A 1 104 ? -0.852 10.830 -0.006 1.00 89.12 104 LYS A N 1
ATOM 819 C CA . LYS A 1 104 ? -0.196 12.070 -0.454 1.00 89.12 104 LYS A CA 1
ATOM 820 C C . LYS A 1 104 ? 1.295 11.873 -0.704 1.00 89.12 104 LYS A C 1
ATOM 822 O O . LYS A 1 104 ? 1.804 12.315 -1.729 1.00 89.12 104 LYS A O 1
ATOM 827 N 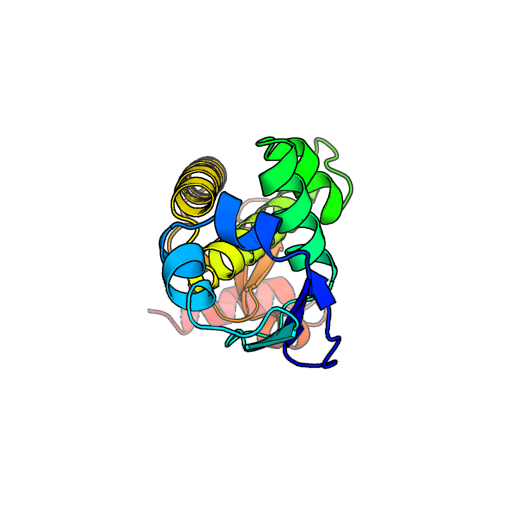N . VAL A 1 105 ? 1.991 11.207 0.218 1.00 88.88 105 VAL A N 1
ATOM 828 C CA . VAL A 1 105 ? 3.433 10.941 0.087 1.00 88.88 105 VAL A CA 1
ATOM 829 C C . VAL A 1 105 ? 3.712 10.085 -1.146 1.00 88.88 105 VAL A C 1
ATOM 831 O O . VAL A 1 105 ? 4.592 10.407 -1.942 1.00 88.88 105 VAL A O 1
ATOM 834 N N . VAL A 1 106 ? 2.926 9.029 -1.347 1.00 86.31 106 VAL A N 1
ATOM 835 C CA . VAL A 1 106 ? 3.077 8.127 -2.489 1.00 86.31 106 VAL A CA 1
ATOM 836 C C . VAL A 1 106 ? 2.747 8.823 -3.813 1.00 86.31 106 VAL A C 1
ATOM 838 O O . VAL A 1 106 ? 3.456 8.618 -4.794 1.00 86.31 106 VAL A O 1
ATOM 841 N N . GLU A 1 107 ? 1.725 9.679 -3.863 1.00 84.62 107 GLU A N 1
ATOM 842 C CA . GLU A 1 107 ? 1.373 10.444 -5.070 1.00 84.62 107 GLU A CA 1
ATOM 843 C C . GLU A 1 107 ? 2.470 11.428 -5.489 1.00 84.62 107 GLU A C 1
ATOM 845 O O . GLU A 1 107 ? 2.746 11.560 -6.685 1.00 84.62 107 GLU A O 1
ATOM 850 N N . VAL A 1 108 ? 3.130 12.082 -4.527 1.00 83.44 108 VAL A N 1
ATOM 851 C CA . VAL A 1 108 ? 4.293 12.942 -4.799 1.00 83.44 108 VAL A CA 1
ATOM 852 C C . VAL A 1 108 ? 5.427 12.113 -5.402 1.00 83.44 108 VAL A C 1
ATOM 854 O O . VAL A 1 108 ? 5.912 12.443 -6.482 1.00 83.44 108 VAL A O 1
ATOM 857 N N . MET A 1 109 ? 5.771 10.986 -4.774 1.00 80.38 109 MET A N 1
ATOM 858 C CA . MET A 1 109 ? 6.846 10.096 -5.235 1.00 80.38 109 MET A CA 1
ATOM 859 C C . MET A 1 109 ? 6.566 9.514 -6.630 1.00 80.38 109 MET A C 1
ATOM 861 O O . MET A 1 109 ? 7.459 9.440 -7.472 1.00 80.38 109 MET A O 1
ATOM 865 N N . LEU A 1 110 ? 5.317 9.129 -6.908 1.00 77.06 110 LEU A N 1
ATOM 866 C CA . LEU A 1 110 ? 4.907 8.646 -8.229 1.00 77.06 110 LEU A CA 1
ATOM 867 C C . LEU A 1 110 ? 4.960 9.745 -9.294 1.00 77.06 110 LEU A C 1
ATOM 869 O O . LEU A 1 110 ? 5.302 9.450 -10.435 1.00 77.06 110 LEU A O 1
ATOM 873 N N . SER A 1 111 ? 4.643 10.992 -8.935 1.00 72.69 111 SER A N 1
ATOM 874 C CA . SER A 1 111 ? 4.710 12.133 -9.858 1.00 72.69 111 SER A CA 1
ATOM 875 C C . SER A 1 111 ? 6.153 12.486 -10.227 1.00 72.69 111 SER A C 1
ATOM 877 O O . SER A 1 111 ? 6.430 12.824 -11.377 1.00 72.69 111 SER A O 1
ATOM 879 N N . GLU A 1 112 ? 7.081 12.376 -9.274 1.00 70.50 112 GLU A N 1
ATOM 880 C CA . GLU A 1 112 ? 8.519 12.559 -9.509 1.00 70.50 112 GLU A CA 1
ATOM 881 C C . GLU A 1 112 ? 9.107 11.453 -10.403 1.00 70.50 112 GLU A C 1
ATOM 883 O O . GLU A 1 112 ? 10.021 11.712 -11.185 1.00 70.50 112 GLU A O 1
ATOM 888 N N . ALA A 1 113 ? 8.543 10.241 -10.349 1.00 62.88 113 ALA A N 1
ATOM 889 C CA . ALA A 1 113 ? 8.927 9.116 -11.203 1.00 62.88 113 ALA A CA 1
ATOM 890 C C . ALA A 1 113 ? 8.369 9.193 -12.644 1.00 62.88 113 ALA A C 1
ATOM 892 O O . ALA A 1 113 ? 8.755 8.385 -13.491 1.00 62.88 113 ALA A O 1
ATOM 893 N N . GLY A 1 114 ? 7.481 10.149 -12.944 1.00 61.69 114 GLY A N 1
ATOM 894 C CA . GLY A 1 114 ? 6.895 10.373 -14.270 1.00 61.69 114 GLY A CA 1
ATOM 895 C C . GLY A 1 114 ? 5.366 10.519 -14.243 1.00 61.69 114 GLY A C 1
ATOM 896 O O . GLY A 1 114 ? 4.753 10.503 -13.179 1.00 61.69 114 GLY A O 1
ATOM 897 N N . PRO A 1 115 ? 4.697 10.658 -15.406 1.00 52.66 115 PRO A N 1
ATOM 898 C CA . PRO A 1 115 ? 3.241 10.827 -15.507 1.00 52.66 115 PRO A CA 1
ATOM 899 C C . PRO A 1 115 ? 2.464 9.518 -15.236 1.00 52.66 115 PRO A C 1
ATOM 901 O O . PRO A 1 115 ? 1.601 9.106 -16.006 1.00 52.66 115 PRO A O 1
ATOM 904 N N . LEU A 1 116 ? 2.772 8.847 -14.125 1.00 56.81 116 LEU A N 1
ATOM 905 C CA . LEU A 1 116 ? 2.240 7.542 -13.721 1.00 56.81 116 LEU A CA 1
ATOM 906 C C . LEU A 1 116 ? 1.005 7.663 -12.811 1.00 56.81 116 LEU A C 1
ATOM 908 O O . LEU A 1 116 ? 0.447 6.659 -12.371 1.00 56.81 116 LEU A O 1
ATOM 912 N N . THR A 1 117 ? 0.534 8.881 -12.538 1.00 51.16 117 THR A N 1
ATOM 913 C CA . THR A 1 117 ? -0.584 9.165 -11.620 1.00 51.16 117 THR A CA 1
ATOM 914 C C . THR A 1 117 ? -1.911 8.523 -12.043 1.00 51.16 117 THR A C 1
ATOM 916 O O . THR A 1 117 ? -2.741 8.212 -11.190 1.00 51.16 117 THR A O 1
ATOM 919 N N . GLY A 1 118 ? -2.110 8.248 -13.338 1.00 52.44 118 GLY A N 1
ATOM 920 C CA . GLY A 1 118 ? -3.265 7.484 -13.831 1.00 52.44 118 GLY A CA 1
ATOM 921 C C . GLY A 1 118 ? -3.186 5.981 -13.535 1.00 52.44 118 GLY A C 1
ATOM 922 O O . GLY A 1 118 ? -4.215 5.326 -13.373 1.00 52.44 118 GLY A O 1
ATOM 923 N N . ALA A 1 119 ? -1.974 5.442 -13.408 1.00 56.00 119 ALA A N 1
ATOM 924 C CA . ALA A 1 119 ? -1.737 4.018 -13.238 1.00 56.00 119 ALA A CA 1
ATOM 925 C C . ALA A 1 119 ? -2.006 3.539 -11.804 1.00 56.00 119 ALA A C 1
ATOM 927 O O . ALA A 1 119 ? -2.352 2.378 -11.610 1.00 56.00 119 ALA A O 1
ATOM 928 N N . ALA A 1 120 ? -1.894 4.411 -10.793 1.00 56.84 120 ALA A N 1
ATOM 929 C CA . ALA A 1 120 ? -2.105 4.058 -9.381 1.00 56.84 120 ALA A CA 1
ATOM 930 C C . ALA A 1 120 ? -3.501 3.461 -9.090 1.00 56.84 120 ALA A C 1
ATOM 932 O O . ALA A 1 120 ? -3.704 2.796 -8.079 1.00 56.84 120 ALA A O 1
ATOM 933 N N . LYS A 1 121 ? -4.462 3.662 -10.002 1.00 62.19 121 LYS A N 1
ATOM 934 C CA . LYS A 1 121 ? -5.831 3.129 -9.932 1.00 62.19 121 LYS A CA 1
ATOM 935 C C . LYS A 1 121 ? -6.014 1.771 -10.628 1.00 62.19 121 LYS A C 1
ATOM 937 O O . LYS A 1 121 ? -7.129 1.260 -10.653 1.00 62.19 121 LYS A O 1
ATOM 942 N N . MET A 1 122 ? -4.965 1.214 -11.231 1.00 67.38 122 MET A N 1
ATOM 943 C CA . MET A 1 122 ? -5.009 -0.041 -11.984 1.00 67.38 122 MET A CA 1
ATOM 944 C C . MET A 1 122 ? -5.010 -1.265 -11.055 1.00 67.38 122 MET A C 1
ATOM 946 O O . MET A 1 122 ? -4.372 -1.268 -9.999 1.00 67.38 122 MET A O 1
ATOM 950 N N . ASP A 1 123 ? -5.717 -2.325 -11.461 1.00 66.31 123 ASP A N 1
ATOM 951 C CA . ASP A 1 123 ? -5.736 -3.585 -10.722 1.00 66.31 123 ASP A CA 1
ATOM 952 C C . ASP A 1 123 ? -4.464 -4.420 -10.941 1.00 66.31 123 ASP A C 1
ATOM 954 O O . ASP A 1 123 ? -4.157 -4.769 -12.077 1.00 66.31 123 ASP A O 1
ATOM 958 N N . ASP A 1 124 ? -3.753 -4.747 -9.848 1.00 69.25 124 ASP A N 1
ATOM 959 C CA . ASP A 1 124 ? -2.476 -5.495 -9.827 1.00 69.25 124 ASP A CA 1
ATOM 960 C C . ASP A 1 124 ? -1.459 -4.984 -10.877 1.00 69.25 124 ASP A C 1
ATOM 962 O O . ASP A 1 124 ? -1.168 -5.672 -11.863 1.00 69.25 124 ASP A O 1
ATOM 966 N N . PRO A 1 125 ? -0.974 -3.735 -10.731 1.00 72.12 125 PRO A N 1
ATOM 967 C CA . PRO A 1 125 ? -0.146 -3.091 -11.739 1.00 72.12 125 PRO A CA 1
ATOM 968 C C . PRO A 1 125 ? 1.266 -3.677 -11.783 1.00 72.12 125 PRO A C 1
ATOM 970 O O . PRO A 1 125 ? 1.859 -4.044 -10.773 1.00 72.12 125 PRO A O 1
ATOM 973 N N . THR A 1 126 ? 1.854 -3.692 -12.972 1.00 71.25 126 THR A N 1
ATOM 974 C CA . THR A 1 126 ? 3.269 -3.985 -13.172 1.00 71.25 126 THR A CA 1
ATOM 975 C C . THR A 1 126 ? 3.868 -3.006 -14.172 1.00 71.25 126 THR A C 1
ATOM 977 O O . THR A 1 126 ? 3.205 -2.570 -15.114 1.00 71.25 126 THR A O 1
ATOM 980 N N . VAL A 1 127 ? 5.130 -2.650 -13.962 1.00 72.31 127 VAL A N 1
ATOM 981 C CA . VAL A 1 127 ? 5.867 -1.731 -14.827 1.00 72.31 127 VAL A CA 1
ATOM 982 C C . VAL A 1 127 ? 6.782 -2.530 -15.742 1.00 72.31 127 VAL A C 1
ATOM 984 O O . VAL A 1 127 ? 7.451 -3.472 -15.315 1.00 72.31 127 VAL A O 1
ATOM 987 N N . ILE A 1 128 ? 6.811 -2.142 -17.011 1.00 69.81 128 ILE A N 1
ATOM 988 C CA . ILE A 1 128 ? 7.746 -2.641 -18.010 1.00 69.81 128 ILE A CA 1
ATOM 989 C C . ILE A 1 128 ? 8.667 -1.491 -18.402 1.00 69.81 128 ILE A C 1
ATOM 991 O O . ILE A 1 128 ? 8.195 -0.417 -18.775 1.00 69.81 128 ILE A O 1
ATOM 995 N N . ASP A 1 129 ? 9.971 -1.742 -18.319 1.00 70.81 129 ASP A N 1
ATOM 996 C CA . ASP A 1 129 ? 11.018 -0.824 -18.759 1.00 70.81 129 ASP A CA 1
ATOM 997 C C . ASP A 1 129 ? 11.413 -1.124 -20.209 1.00 70.81 129 ASP A C 1
ATOM 999 O O . ASP A 1 129 ? 11.831 -2.241 -20.532 1.00 70.81 129 ASP A O 1
ATOM 1003 N N . PHE A 1 130 ? 11.271 -0.130 -21.082 1.00 66.81 130 PHE A N 1
ATOM 1004 C CA . PHE A 1 130 ? 11.723 -0.183 -22.474 1.00 66.81 130 PHE A CA 1
ATOM 1005 C C . PHE A 1 130 ? 13.048 0.568 -22.705 1.00 66.81 130 PHE A C 1
ATOM 1007 O O . PHE A 1 130 ? 13.542 0.607 -23.832 1.00 66.81 130 PHE A O 1
ATOM 1014 N N . GLY A 1 131 ? 13.660 1.109 -21.649 1.00 63.34 131 GLY A N 1
ATOM 1015 C CA . GLY A 1 131 ? 14.919 1.852 -21.651 1.00 63.34 131 GLY A CA 1
ATOM 1016 C C . GLY A 1 131 ? 14.735 3.362 -21.820 1.00 63.34 131 GLY A C 1
ATOM 1017 O O . GLY A 1 131 ? 15.408 4.138 -21.148 1.00 63.34 131 GLY A O 1
ATOM 1018 N N . ASP A 1 132 ? 13.824 3.788 -22.695 1.00 61.56 132 ASP A N 1
ATOM 1019 C CA . ASP A 1 132 ? 13.461 5.193 -22.937 1.00 61.56 132 ASP A CA 1
ATOM 1020 C C . ASP A 1 132 ? 12.064 5.562 -22.412 1.00 61.56 132 ASP A C 1
ATOM 1022 O O . ASP A 1 132 ? 11.736 6.745 -22.293 1.00 61.56 132 ASP A O 1
ATOM 1026 N N . ALA A 1 133 ? 11.255 4.561 -22.065 1.00 63.50 133 ALA A N 1
ATOM 1027 C CA . ALA A 1 133 ? 9.918 4.727 -21.522 1.00 63.50 133 ALA A CA 1
ATOM 1028 C C . ALA A 1 133 ? 9.588 3.634 -20.499 1.00 63.50 133 ALA A C 1
ATOM 1030 O O . ALA A 1 133 ? 9.983 2.474 -20.639 1.00 63.50 133 ALA A O 1
ATOM 1031 N N . LEU A 1 134 ? 8.794 4.012 -19.497 1.00 68.88 134 LEU A N 1
ATOM 1032 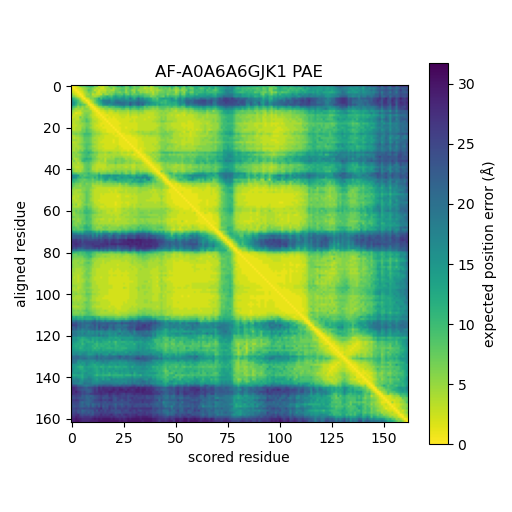C CA . LEU A 1 134 ? 8.135 3.083 -18.588 1.00 68.88 134 LEU A CA 1
ATOM 1033 C C . LEU A 1 134 ? 6.675 2.940 -19.012 1.00 68.88 134 LEU A C 1
ATOM 1035 O O . LEU A 1 134 ? 5.982 3.942 -19.190 1.00 68.88 134 LEU A O 1
ATOM 1039 N N . MET A 1 135 ? 6.194 1.704 -19.137 1.00 70.88 135 MET A N 1
ATOM 1040 C CA . MET A 1 135 ? 4.773 1.430 -19.347 1.00 70.88 135 MET A CA 1
ATOM 1041 C C . MET A 1 135 ? 4.195 0.685 -18.157 1.00 70.88 135 MET A C 1
ATOM 1043 O O . MET A 1 135 ? 4.775 -0.296 -17.694 1.00 70.88 135 MET A O 1
ATOM 1047 N N . VAL A 1 136 ? 3.024 1.120 -17.700 1.00 72.44 136 VAL A N 1
ATOM 1048 C CA . VAL A 1 136 ? 2.271 0.410 -16.669 1.00 72.44 136 VAL A CA 1
ATOM 1049 C C . VAL A 1 136 ? 1.175 -0.417 -17.314 1.00 72.44 136 VAL A C 1
ATOM 1051 O O . VAL A 1 136 ? 0.392 0.101 -18.104 1.00 72.44 136 VAL A O 1
ATOM 1054 N N . VAL A 1 137 ? 1.118 -1.696 -16.961 1.00 71.62 137 VAL A N 1
ATOM 1055 C CA . VAL A 1 137 ? 0.098 -2.636 -17.429 1.00 71.62 137 VAL A CA 1
ATOM 1056 C C . VAL A 1 137 ? -0.418 -3.492 -16.277 1.00 71.62 137 VAL A C 1
ATOM 1058 O O . VAL A 1 137 ? 0.286 -3.656 -15.281 1.00 71.62 137 VAL A O 1
ATOM 1061 N N . PRO A 1 138 ? -1.602 -4.111 -16.395 1.00 73.25 138 PRO A N 1
ATOM 1062 C CA . PRO A 1 138 ? -2.017 -5.151 -15.464 1.00 73.25 138 PRO A CA 1
ATOM 1063 C C . PRO A 1 138 ? -1.039 -6.332 -15.520 1.00 73.25 138 PRO A C 1
ATOM 1065 O O . PRO A 1 138 ? -0.633 -6.762 -16.606 1.00 73.25 138 PRO A O 1
ATOM 1068 N N . LYS A 1 139 ? -0.697 -6.926 -14.374 1.00 71.06 139 LYS A N 1
ATOM 1069 C CA . LYS A 1 139 ? 0.220 -8.077 -14.298 1.00 71.06 139 LYS A CA 1
ATOM 1070 C C . LYS A 1 139 ? -0.198 -9.236 -15.204 1.00 71.06 139 LYS A C 1
ATOM 1072 O O . LYS A 1 139 ? 0.620 -9.782 -15.941 1.00 71.06 139 LYS A O 1
ATOM 1077 N N . ALA A 1 140 ? -1.499 -9.525 -15.250 1.00 73.00 140 ALA A N 1
ATOM 1078 C CA . ALA A 1 140 ? -2.076 -10.546 -16.124 1.00 73.00 140 ALA A CA 1
ATOM 1079 C C . ALA A 1 140 ? -1.835 -10.292 -17.627 1.00 73.00 140 ALA A C 1
ATOM 1081 O O . ALA A 1 140 ? -1.909 -11.225 -18.428 1.00 73.00 140 ALA A O 1
ATOM 1082 N N . GLN A 1 141 ? -1.585 -9.042 -18.033 1.00 70.25 141 GLN A N 1
ATOM 1083 C CA . GLN A 1 141 ? -1.247 -8.677 -19.408 1.00 70.25 141 GLN A CA 1
ATOM 1084 C C . GLN A 1 141 ? 0.252 -8.842 -19.679 1.00 70.25 141 GLN A C 1
ATOM 1086 O O . GLN A 1 141 ? 0.611 -9.397 -20.716 1.00 70.25 141 GLN A O 1
ATOM 1091 N N . ARG A 1 142 ? 1.121 -8.470 -18.729 1.00 69.31 142 ARG A N 1
ATOM 1092 C CA . ARG A 1 142 ? 2.567 -8.740 -18.812 1.00 69.31 142 ARG A CA 1
ATOM 1093 C C . ARG A 1 142 ? 2.861 -10.233 -18.933 1.00 69.31 142 ARG A C 1
ATOM 1095 O O . ARG A 1 142 ? 3.681 -10.614 -19.760 1.00 69.31 142 ARG A O 1
ATOM 1102 N N . ASP A 1 143 ? 2.169 -11.077 -18.172 1.00 69.50 143 ASP A N 1
ATOM 1103 C CA . ASP A 1 143 ? 2.368 -12.534 -18.212 1.00 69.50 143 ASP A CA 1
ATOM 1104 C C . ASP A 1 143 ? 2.026 -13.146 -19.587 1.00 69.50 143 ASP A C 1
ATOM 1106 O O . ASP A 1 143 ? 2.520 -14.217 -19.942 1.00 69.50 143 ASP A O 1
ATOM 1110 N N . LYS A 1 144 ? 1.218 -12.449 -20.402 1.00 68.81 144 LYS A N 1
ATOM 1111 C CA . LYS A 1 144 ? 0.915 -12.829 -21.793 1.00 68.81 144 LYS A CA 1
ATOM 1112 C C . LYS A 1 144 ? 1.988 -12.380 -22.790 1.00 68.81 144 LYS A C 1
ATOM 1114 O O . LYS A 1 144 ? 1.946 -12.808 -23.944 1.0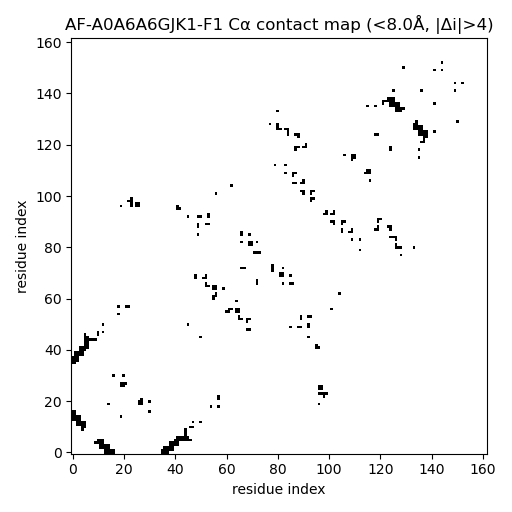0 68.81 144 LYS A O 1
ATOM 1119 N N . TRP A 1 145 ? 2.940 -11.543 -22.379 1.00 66.81 145 TRP A N 1
ATOM 1120 C CA . TRP A 1 145 ? 4.075 -11.100 -23.186 1.00 66.81 145 TRP A CA 1
ATOM 1121 C C . TRP A 1 145 ? 5.330 -11.893 -22.797 1.00 66.81 145 TRP A C 1
ATOM 1123 O O . TRP A 1 145 ? 6.069 -11.480 -21.903 1.00 66.81 145 TRP A O 1
ATOM 1133 N N . PRO A 1 146 ? 5.618 -13.039 -23.449 1.00 54.94 146 PRO A N 1
ATOM 1134 C CA . PRO A 1 146 ? 6.879 -13.740 -23.221 1.00 54.94 146 PRO A CA 1
ATOM 1135 C C . PRO A 1 146 ? 8.042 -12.798 -23.557 1.00 54.94 146 PRO A C 1
ATOM 1137 O O . PRO A 1 146 ? 7.925 -11.999 -24.480 1.00 54.94 146 PRO A O 1
ATOM 1140 N N . GLY A 1 147 ? 9.160 -12.880 -22.829 1.00 55.78 147 GLY A N 1
ATOM 1141 C CA . GLY A 1 147 ? 10.209 -11.843 -22.785 1.00 55.78 147 GLY A CA 1
ATOM 1142 C C . GLY A 1 147 ? 10.792 -11.331 -24.119 1.00 55.78 147 GLY A C 1
ATOM 1143 O O . GLY A 1 147 ? 11.379 -10.257 -24.136 1.00 55.78 147 GLY A O 1
ATOM 1144 N N . SER A 1 148 ? 10.607 -12.025 -25.249 1.00 51.97 148 SER A N 1
ATOM 1145 C CA . SER A 1 148 ? 10.978 -11.556 -26.601 1.00 51.97 148 SER A CA 1
ATOM 1146 C C . SER A 1 148 ? 9.870 -10.787 -27.348 1.00 51.97 148 SER A C 1
ATOM 1148 O O . SER A 1 148 ? 10.109 -10.238 -28.422 1.00 51.97 148 SER A O 1
ATOM 1150 N N . GLY A 1 149 ? 8.655 -10.746 -26.798 1.00 54.69 149 GLY A N 1
ATOM 1151 C CA . GLY A 1 149 ? 7.452 -10.134 -27.365 1.00 54.69 149 GLY A CA 1
ATOM 1152 C C . GLY A 1 149 ? 7.014 -8.835 -26.688 1.00 54.69 149 GLY A C 1
ATOM 1153 O O . GLY A 1 149 ? 6.035 -8.254 -27.138 1.00 54.69 149 GLY A O 1
ATO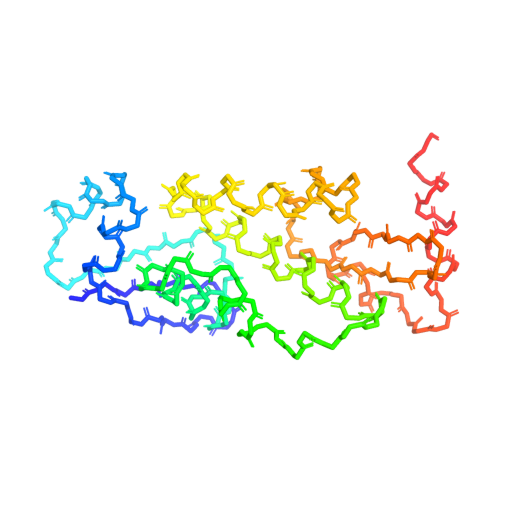M 1154 N N . LEU A 1 150 ? 7.725 -8.354 -25.660 1.00 61.22 150 LEU A N 1
ATOM 1155 C CA . LEU A 1 150 ? 7.371 -7.137 -24.909 1.00 61.22 150 LEU A CA 1
ATOM 1156 C C . LEU A 1 150 ? 7.256 -5.901 -25.812 1.00 61.22 150 LEU A C 1
ATOM 1158 O O . LEU A 1 150 ? 6.264 -5.185 -25.745 1.00 61.22 150 LEU A O 1
ATOM 1162 N N . LYS A 1 151 ? 8.219 -5.699 -26.722 1.00 60.16 151 LYS A N 1
ATOM 1163 C CA . LYS A 1 151 ? 8.194 -4.573 -27.672 1.00 60.16 151 LYS A CA 1
ATOM 1164 C C . LYS A 1 151 ? 7.042 -4.683 -28.676 1.00 60.16 151 LYS A C 1
ATOM 1166 O O . LYS A 1 151 ? 6.351 -3.715 -28.940 1.00 60.16 151 LYS A O 1
ATOM 1171 N N . ARG A 1 152 ? 6.768 -5.896 -29.163 1.00 57.44 152 ARG A N 1
ATOM 1172 C CA . ARG A 1 152 ? 5.657 -6.154 -30.093 1.00 57.44 152 ARG A CA 1
ATOM 1173 C C . ARG A 1 152 ? 4.287 -6.032 -29.401 1.00 57.44 152 ARG A C 1
ATOM 1175 O O . ARG A 1 152 ? 3.318 -5.629 -30.026 1.00 57.44 152 ARG A O 1
ATOM 1182 N N . GLY A 1 153 ? 4.213 -6.372 -28.113 1.00 59.25 153 GLY A N 1
ATOM 1183 C CA . GLY A 1 153 ? 3.045 -6.158 -27.260 1.00 59.25 153 GLY A CA 1
ATOM 1184 C C . GLY A 1 153 ? 2.771 -4.677 -27.005 1.00 59.25 153 GLY A C 1
ATOM 1185 O O . GLY A 1 153 ? 1.619 -4.265 -27.078 1.00 59.25 153 GLY A O 1
ATOM 1186 N N . PHE A 1 154 ? 3.824 -3.882 -26.794 1.00 60.56 154 PHE A N 1
ATOM 1187 C CA . PHE A 1 154 ? 3.747 -2.423 -26.691 1.00 60.56 154 PHE A CA 1
ATOM 1188 C C . PHE A 1 154 ? 3.236 -1.775 -27.982 1.00 60.56 154 PHE A C 1
ATOM 1190 O O . PHE A 1 154 ? 2.286 -0.993 -27.949 1.00 60.56 154 PHE A O 1
ATOM 1197 N N . ASP A 1 155 ? 3.817 -2.145 -29.124 1.00 59.19 155 ASP A N 1
ATOM 1198 C CA . ASP A 1 155 ? 3.422 -1.596 -30.426 1.00 59.19 155 ASP A CA 1
ATOM 1199 C C . ASP A 1 155 ? 1.945 -1.909 -30.740 1.00 59.19 155 ASP A C 1
ATOM 1201 O O . ASP A 1 155 ? 1.233 -1.073 -31.285 1.00 59.19 155 ASP A O 1
ATOM 1205 N N . ASN A 1 156 ? 1.452 -3.087 -30.340 1.00 59.12 156 ASN A N 1
ATOM 1206 C CA . ASN A 1 156 ? 0.046 -3.460 -30.519 1.00 59.12 156 ASN A CA 1
ATOM 1207 C C . ASN A 1 156 ? -0.888 -2.755 -29.523 1.00 59.12 156 ASN A C 1
ATOM 1209 O O . ASN A 1 156 ? -1.969 -2.333 -29.910 1.00 59.12 156 ASN A O 1
ATOM 1213 N N . TYR A 1 157 ? -0.482 -2.609 -28.257 1.00 58.91 157 TYR A N 1
ATOM 1214 C CA . TYR A 1 157 ? -1.283 -1.926 -27.236 1.00 58.91 157 TYR A CA 1
ATOM 1215 C C . TYR A 1 157 ? -1.447 -0.431 -27.549 1.00 58.91 157 TYR A C 1
ATOM 1217 O O . TYR A 1 157 ? -2.555 0.094 -27.520 1.00 58.91 157 TYR A O 1
ATOM 1225 N N . SER A 1 158 ? -0.357 0.237 -27.939 1.00 57.41 158 SER A N 1
ATOM 1226 C CA . SER A 1 158 ? -0.383 1.646 -28.363 1.00 57.41 158 SER A CA 1
ATOM 1227 C C . SER A 1 158 ? -1.173 1.880 -29.657 1.00 57.41 158 SER A C 1
ATOM 1229 O O . SER A 1 158 ? -1.655 2.987 -29.883 1.00 57.41 158 SER A O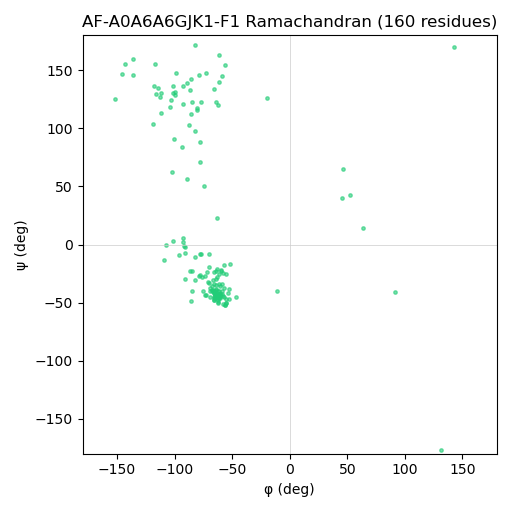 1
ATOM 1231 N N . ALA A 1 159 ? -1.330 0.849 -30.493 1.00 56.06 159 ALA A N 1
ATOM 1232 C CA . ALA A 1 159 ? -2.149 0.898 -31.701 1.00 56.06 159 ALA A CA 1
ATOM 1233 C C . ALA A 1 159 ? -3.641 0.599 -31.455 1.00 56.06 159 ALA A C 1
ATOM 1235 O O . ALA A 1 159 ? -4.467 0.982 -32.280 1.00 56.06 159 ALA A O 1
ATOM 1236 N N . GLU A 1 160 ? -3.995 -0.094 -30.367 1.00 51.31 160 GLU A N 1
ATOM 1237 C CA . GLU A 1 160 ? -5.391 -0.390 -30.000 1.00 51.31 160 GLU A CA 1
ATOM 1238 C C . GLU A 1 160 ? -6.040 0.736 -29.174 1.00 51.31 160 GLU A C 1
ATOM 1240 O O . GLU A 1 160 ? -7.262 0.882 -29.204 1.00 51.31 160 GLU A O 1
ATOM 1245 N N . GLU A 1 161 ? -5.245 1.567 -28.491 1.00 49.31 161 GLU A N 1
ATOM 1246 C CA . GLU A 1 161 ? -5.708 2.777 -27.798 1.00 49.31 161 GLU A CA 1
ATOM 1247 C C . GLU A 1 161 ? -5.390 4.060 -28.589 1.00 49.31 161 GLU A C 1
ATOM 1249 O O . GLU A 1 161 ? -4.661 4.913 -28.093 1.00 49.31 161 GLU A O 1
ATOM 1254 N N . HIS A 1 162 ? -5.954 4.220 -29.796 1.00 44.09 162 HIS A N 1
ATOM 1255 C CA . HIS A 1 162 ? -6.208 5.522 -30.447 1.00 44.09 162 HIS A CA 1
ATOM 1256 C C . HIS A 1 162 ? -7.310 5.442 -31.514 1.00 44.09 162 HIS A C 1
ATOM 1258 O O . HIS A 1 162 ? -7.161 4.671 -32.487 1.00 44.09 162 HIS A O 1
#

Solvent-accessible surface area (backbone atoms only — not comparable to full-atom values): 9195 Å² total; per-residue (Å²): 73,28,36,36,42,22,34,79,87,59,57,66,42,82,40,57,51,66,58,50,38,74,50,8,74,61,40,33,60,65,46,67,85,47,59,70,74,37,77,46,80,53,99,48,66,50,57,74,48,55,56,49,22,51,53,42,29,68,73,70,71,36,67,69,67,22,48,54,59,65,44,81,84,51,99,48,82,76,38,50,39,54,52,51,33,43,42,32,53,43,36,44,51,24,57,79,52,52,17,64,67,59,31,54,56,37,52,52,56,40,49,75,75,37,97,46,72,77,52,46,79,48,72,64,57,34,54,46,81,72,89,87,49,79,44,79,42,40,42,80,57,54,75,72,36,55,91,91,35,48,68,62,49,48,59,50,51,63,59,71,70,115

pLDDT: mean 72.34, std 13.63, range [36.12, 91.44]

Sequence (162 aa):
MVLLLCGHPHQAQWVHRHVLVKASAALERRLADMAPFSTLELRCAYTRFEVGAFIEWVYSGSIDETMSMFGPTEDNIVGNTERVCGLMHLHRFASDVECEELIKVVEVMLSEAGPLTGAAKMDDPTVIDFGDALMVVPKAQRDKWPGSGLKRGFDNYSAEEH

Mean predicted aligned error: 10.51 Å

Organism: NCBI:txid302913

Secondary structure (DSSP, 8-state):
-EEEE-SSS--EEEE-HHHHHHH-HHHHHHHHTS-SSEEEE-SS---HHHHHHHHHHHHH--HHHHHGGGS---SSTTHHHHHHHHHHHHHHHHHHTT-HHHHHHHHHHHHHT-S-TTGGGSSSEEEEE-SS-EEEEEHHHHTTS-TTSHHHHHHHHHHH--

Radius of gyration: 17.16 Å; Cα contacts (8 Å, |Δi|>4): 210; chains: 1; bounding box: 38×30×52 Å